Protein AF-A0A418HJ87-F1 (afdb_monomer_lite)

Sequence (79 aa):
WSKDKNLDKGNPDRQALKFYEEAGEVGAALSRNKLDDLKDGIGDTVVTLIILAQQHGMTLEECLQYAYEEIKGRTGKTI

Organism: Staphylococcus gallinarum (NCBI:txid1293)

Secondary structure (DSSP, 8-state):
-TTTTTGGGS-HHHHHHHHHHHHHHHHHHHHTT-HHHHHHHHHHHHHHHHHHHHHTT--HHHHHHHHHHHHTT------

Structure (mmCIF, N/CA/C/O backbone):
data_AF-A0A418HJ87-F1
#
_entry.id   AF-A0A418HJ87-F1
#
loop_
_atom_site.group_PDB
_atom_site.id
_atom_site.type_symbol
_atom_site.label_atom_id
_atom_site.label_alt_id
_atom_site.label_comp_id
_atom_site.label_asym_id
_atom_site.label_entity_id
_atom_site.label_seq_id
_atom_site.pdbx_PDB_ins_code
_atom_site.Cartn_x
_atom_site.Cartn_y
_atom_site.Cartn_z
_atom_site.occupancy
_atom_site.B_iso_or_equiv
_atom_site.auth_seq_id
_atom_site.auth_comp_id
_atom_site.auth_asym_id
_atom_site.auth_atom_id
_atom_site.pdbx_PDB_model_num
ATOM 1 N N . TRP A 1 1 ? -13.349 -9.914 -0.266 1.00 93.06 1 TRP A N 1
ATOM 2 C CA . TRP A 1 1 ? -12.066 -10.602 -0.509 1.00 93.06 1 TRP A CA 1
ATOM 3 C C . TRP A 1 1 ? -11.155 -10.608 0.716 1.00 93.06 1 TRP A C 1
ATOM 5 O O . TRP A 1 1 ? -10.929 -11.684 1.249 1.00 93.06 1 TRP A O 1
ATOM 15 N N . SER A 1 2 ? -10.658 -9.458 1.205 1.00 94.69 2 SER A N 1
ATOM 16 C CA . SER A 1 2 ? -9.765 -9.400 2.387 1.00 94.69 2 SER A CA 1
ATOM 17 C C . SER A 1 2 ? -10.379 -10.059 3.628 1.00 94.69 2 SER A C 1
ATOM 19 O O . SER A 1 2 ? -9.737 -10.903 4.246 1.00 94.69 2 SER A O 1
ATOM 21 N N . LYS A 1 3 ? -11.651 -9.750 3.914 1.00 95.06 3 LYS A N 1
ATOM 22 C CA . LYS A 1 3 ? -12.463 -10.377 4.973 1.00 95.06 3 LYS A CA 1
ATOM 23 C C . LYS A 1 3 ? -12.615 -11.886 4.791 1.00 95.06 3 LYS A C 1
ATOM 25 O O . LYS A 1 3 ? -12.420 -12.650 5.727 1.00 95.06 3 LYS A O 1
ATOM 30 N N . ASP A 1 4 ? -12.880 -12.329 3.564 1.00 97.25 4 ASP A N 1
ATOM 31 C CA . ASP A 1 4 ? -13.020 -13.757 3.235 1.00 97.25 4 ASP A CA 1
ATOM 32 C C . ASP A 1 4 ? -11.699 -14.521 3.435 1.00 97.25 4 ASP A C 1
ATOM 34 O O . ASP A 1 4 ? -11.691 -15.724 3.686 1.00 97.25 4 ASP A O 1
ATOM 38 N N . LYS A 1 5 ? -10.570 -13.811 3.333 1.00 94.88 5 LYS A N 1
ATOM 39 C CA . LYS A 1 5 ? -9.214 -14.316 3.574 1.00 94.88 5 LYS A CA 1
ATOM 40 C C . LYS A 1 5 ? -8.707 -14.035 4.998 1.00 94.88 5 LYS A C 1
ATOM 42 O O . LYS A 1 5 ? -7.567 -14.380 5.290 1.00 94.88 5 LYS A O 1
ATOM 47 N N . ASN A 1 6 ? -9.527 -13.442 5.874 1.00 95.81 6 ASN A N 1
ATOM 48 C CA . ASN A 1 6 ? -9.170 -12.985 7.227 1.00 95.81 6 ASN A CA 1
ATOM 49 C C . ASN A 1 6 ? -7.954 -12.035 7.289 1.00 95.81 6 ASN A C 1
ATOM 51 O O . ASN A 1 6 ? -7.287 -11.936 8.319 1.00 95.81 6 ASN A O 1
ATOM 55 N N . LEU A 1 7 ? -7.649 -11.329 6.197 1.00 96.06 7 LEU A N 1
ATOM 56 C CA . LEU A 1 7 ? -6.549 -10.360 6.155 1.00 96.06 7 LEU A CA 1
ATOM 57 C C . LEU A 1 7 ? -6.891 -9.085 6.934 1.00 96.06 7 LEU A C 1
ATOM 59 O O . LEU A 1 7 ? -6.006 -8.464 7.513 1.00 96.06 7 LEU A O 1
ATOM 63 N N . ASP A 1 8 ? -8.176 -8.742 7.023 1.00 95.75 8 ASP A N 1
ATOM 64 C CA . ASP A 1 8 ? -8.714 -7.638 7.830 1.00 95.75 8 ASP A CA 1
ATOM 65 C C . ASP A 1 8 ? -8.453 -7.797 9.337 1.00 95.75 8 ASP A C 1
ATOM 67 O O . ASP A 1 8 ? -8.469 -6.816 10.070 1.00 95.75 8 ASP A O 1
ATOM 71 N N . LYS A 1 9 ? -8.192 -9.025 9.799 1.00 96.06 9 LYS A N 1
ATOM 72 C CA . LYS A 1 9 ? -7.831 -9.353 11.190 1.00 96.06 9 LYS A CA 1
ATOM 73 C C . LYS A 1 9 ? -6.371 -9.790 11.334 1.00 96.06 9 LYS A C 1
ATOM 75 O O . LYS A 1 9 ? -5.980 -10.317 12.375 1.00 96.06 9 LYS A O 1
ATOM 80 N N . GLY A 1 10 ? -5.587 -9.644 10.266 1.00 95.56 10 GLY A N 1
ATOM 81 C CA . GLY A 1 10 ? -4.171 -9.985 10.237 1.00 95.56 10 GLY A CA 1
ATOM 82 C C . GLY A 1 10 ? -3.318 -9.052 11.099 1.00 95.56 10 GLY A C 1
ATOM 83 O O . GLY A 1 10 ? -3.797 -8.078 11.672 1.00 95.56 10 GLY A O 1
ATOM 84 N N . ASN A 1 11 ? -2.020 -9.352 11.179 1.00 97.62 11 ASN A N 1
ATOM 85 C CA . ASN A 1 11 ? -1.064 -8.475 11.850 1.00 97.62 11 ASN A CA 1
ATOM 86 C C . ASN A 1 11 ? -0.826 -7.208 10.988 1.00 97.62 11 ASN A C 1
ATOM 88 O O . ASN A 1 11 ? -0.354 -7.351 9.853 1.00 97.62 11 ASN A O 1
ATOM 92 N N . PRO A 1 12 ? -1.097 -5.997 11.512 1.00 97.44 12 PRO A N 1
ATOM 93 C CA . PRO A 1 12 ? -0.954 -4.754 10.758 1.00 97.44 12 PRO A CA 1
ATOM 94 C C . PRO A 1 12 ? 0.494 -4.396 10.410 1.00 97.44 12 PRO A C 1
ATOM 96 O O . PRO A 1 12 ? 0.732 -3.853 9.335 1.00 97.44 12 PRO A O 1
ATOM 99 N N . ASP A 1 13 ? 1.479 -4.773 11.228 1.00 98.00 13 ASP A N 1
ATOM 100 C CA . ASP A 1 13 ? 2.898 -4.552 10.918 1.00 98.00 13 ASP A CA 1
ATOM 101 C C . ASP A 1 13 ? 3.306 -5.343 9.671 1.00 98.00 13 ASP A C 1
ATOM 103 O O . ASP A 1 13 ? 4.001 -4.842 8.788 1.00 98.00 13 ASP A O 1
ATOM 107 N N . ARG A 1 14 ? 2.822 -6.587 9.551 1.00 97.81 14 ARG A N 1
ATOM 108 C CA . ARG A 1 14 ? 3.064 -7.411 8.355 1.00 97.81 14 ARG A CA 1
ATOM 109 C C . ARG A 1 14 ? 2.355 -6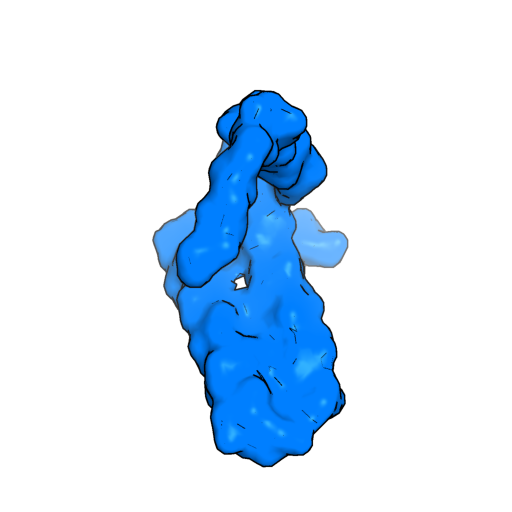.847 7.131 1.00 97.81 14 ARG A C 1
ATOM 111 O O . ARG A 1 14 ? 2.904 -6.918 6.035 1.00 97.81 14 ARG A O 1
ATOM 118 N N . GLN A 1 15 ? 1.162 -6.289 7.315 1.00 98.38 15 GLN A N 1
ATOM 119 C CA . GLN A 1 15 ? 0.434 -5.634 6.235 1.00 98.38 15 GLN A CA 1
ATOM 120 C C . GLN A 1 15 ? 1.156 -4.364 5.758 1.00 98.38 15 GLN A C 1
ATOM 122 O O . GLN A 1 15 ? 1.262 -4.145 4.553 1.00 98.38 15 GLN A O 1
ATOM 127 N N . ALA A 1 16 ? 1.715 -3.570 6.675 1.00 98.19 16 ALA A N 1
ATOM 128 C CA . ALA A 1 16 ? 2.532 -2.405 6.340 1.00 98.19 16 ALA A CA 1
ATOM 129 C C . ALA A 1 16 ? 3.813 -2.798 5.585 1.00 98.19 16 ALA A C 1
ATOM 131 O O . ALA A 1 16 ? 4.165 -2.155 4.599 1.00 98.1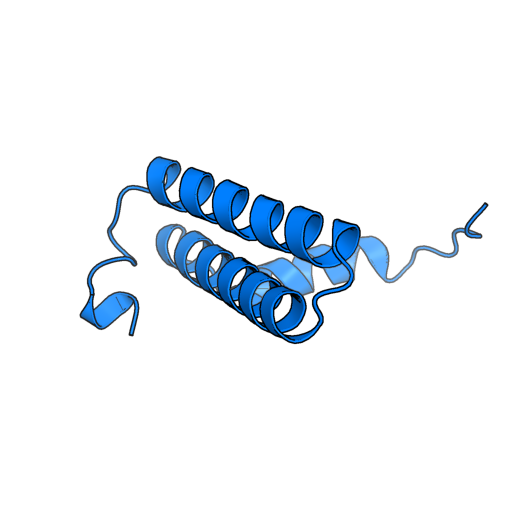9 16 ALA A O 1
ATOM 132 N N . LEU A 1 17 ? 4.481 -3.889 5.985 1.00 98.50 17 LEU A N 1
ATOM 133 C CA . LEU A 1 17 ? 5.617 -4.434 5.231 1.00 98.50 17 LEU A CA 1
ATOM 134 C C . LEU A 1 17 ? 5.225 -4.820 3.801 1.00 98.50 17 LEU A C 1
ATOM 136 O O . LEU A 1 17 ? 5.977 -4.523 2.876 1.00 98.50 17 LEU A O 1
ATOM 140 N N . LYS A 1 18 ? 4.043 -5.420 3.611 1.00 98.12 18 LYS A N 1
ATOM 141 C CA . LYS A 1 18 ? 3.546 -5.759 2.273 1.00 98.12 18 LYS A CA 1
ATOM 142 C C . LYS A 1 18 ? 3.283 -4.505 1.437 1.00 98.12 18 LYS A C 1
ATOM 144 O O . LYS A 1 18 ? 3.691 -4.465 0.290 1.00 98.12 18 LYS A O 1
ATOM 149 N N . PHE A 1 19 ? 2.717 -3.445 2.019 1.00 98.31 19 PHE A N 1
ATOM 150 C CA . PHE A 1 19 ? 2.600 -2.149 1.334 1.00 98.31 19 PHE A CA 1
ATOM 151 C C . PHE A 1 19 ? 3.955 -1.621 0.826 1.00 98.31 19 PHE A C 1
ATOM 153 O O . PHE A 1 19 ? 4.050 -1.187 -0.321 1.00 98.31 19 PHE A O 1
ATOM 160 N N . TYR A 1 20 ? 5.010 -1.671 1.647 1.00 98.50 20 TYR A N 1
ATOM 161 C CA . TYR A 1 20 ? 6.341 -1.228 1.217 1.00 98.50 20 TYR A CA 1
ATOM 162 C C . TYR A 1 20 ? 6.925 -2.085 0.090 1.00 98.50 20 TYR A C 1
ATOM 164 O O . TYR A 1 20 ? 7.622 -1.551 -0.772 1.00 98.50 20 TYR A O 1
ATOM 172 N N . GLU A 1 21 ? 6.649 -3.390 0.097 1.00 98.50 21 GLU A N 1
ATOM 173 C CA . GLU A 1 21 ? 7.007 -4.304 -0.989 1.00 98.50 21 GLU A CA 1
ATOM 174 C C . GLU A 1 21 ? 6.356 -3.856 -2.308 1.00 98.50 21 GLU A C 1
ATOM 176 O O . GLU A 1 21 ? 7.086 -3.553 -3.251 1.00 98.50 21 GLU A O 1
ATOM 181 N N . GLU A 1 22 ? 5.028 -3.673 -2.335 1.00 98.38 22 GLU A N 1
ATOM 182 C CA . GLU A 1 22 ? 4.298 -3.270 -3.554 1.00 98.38 22 GLU A CA 1
ATOM 183 C C . GLU A 1 22 ? 4.706 -1.878 -4.054 1.00 98.38 22 GLU A C 1
ATOM 185 O O . GLU A 1 22 ? 4.903 -1.652 -5.251 1.00 98.38 22 GLU A O 1
ATOM 190 N N . ALA A 1 23 ? 4.924 -0.933 -3.135 1.00 98.25 23 ALA A N 1
ATOM 191 C CA . ALA A 1 23 ? 5.432 0.390 -3.489 1.00 98.25 23 ALA A CA 1
ATOM 192 C C . ALA A 1 23 ? 6.838 0.314 -4.120 1.00 98.25 23 ALA A C 1
ATOM 194 O O . ALA A 1 23 ? 7.176 1.097 -5.015 1.00 98.25 23 ALA A O 1
ATOM 195 N N . GLY A 1 24 ? 7.663 -0.641 -3.680 1.00 98.25 24 GLY A N 1
ATOM 196 C CA . GLY A 1 24 ? 8.956 -0.939 -4.289 1.00 98.25 24 GLY A CA 1
ATOM 197 C C . GLY A 1 24 ? 8.826 -1.472 -5.717 1.00 98.25 24 GLY A C 1
ATOM 198 O O . GLY A 1 24 ? 9.606 -1.076 -6.591 1.00 98.25 24 GLY A O 1
ATOM 199 N N . GLU A 1 25 ? 7.821 -2.307 -5.983 1.00 98.12 25 GLU A N 1
ATOM 200 C CA . GLU A 1 25 ? 7.536 -2.830 -7.324 1.00 98.12 25 GLU A CA 1
ATOM 201 C C . GLU A 1 25 ? 7.135 -1.724 -8.303 1.00 98.12 25 GLU A C 1
ATOM 203 O O . GLU A 1 25 ? 7.642 -1.697 -9.426 1.00 98.12 25 GLU A O 1
ATOM 208 N N . VAL A 1 26 ? 6.347 -0.736 -7.859 1.00 98.56 26 VAL A N 1
ATOM 209 C CA . VAL A 1 26 ? 6.027 0.468 -8.653 1.00 98.56 26 VAL A CA 1
ATOM 210 C C . VAL A 1 26 ? 7.304 1.184 -9.108 1.00 98.56 26 VAL A C 1
ATOM 212 O O . VAL A 1 26 ? 7.474 1.483 -10.294 1.00 98.56 26 VAL A O 1
ATOM 215 N N . GLY A 1 27 ? 8.237 1.435 -8.183 1.00 98.19 27 GLY A N 1
ATOM 216 C CA . GLY A 1 27 ? 9.517 2.076 -8.501 1.00 98.19 27 GLY A CA 1
ATOM 217 C C . GLY A 1 27 ? 10.370 1.238 -9.459 1.00 98.19 27 GLY A C 1
ATOM 218 O O . GLY A 1 27 ? 10.954 1.760 -10.415 1.00 98.19 27 GLY A O 1
ATOM 219 N N . ALA A 1 28 ? 10.401 -0.079 -9.249 1.00 98.31 28 ALA A N 1
ATOM 220 C CA . ALA A 1 28 ? 11.118 -1.008 -10.109 1.00 98.31 28 ALA A CA 1
ATOM 221 C C . ALA A 1 28 ? 10.533 -1.047 -11.534 1.00 98.31 28 ALA A C 1
ATOM 223 O O . ALA A 1 28 ? 11.298 -1.001 -12.502 1.00 98.31 28 ALA A O 1
ATOM 224 N N . ALA A 1 29 ? 9.206 -1.081 -11.676 1.00 98.38 29 ALA A N 1
ATOM 225 C CA . ALA A 1 29 ? 8.509 -1.074 -12.959 1.00 98.38 29 ALA A CA 1
ATOM 226 C C . ALA A 1 29 ? 8.753 0.228 -13.736 1.00 98.38 29 ALA A C 1
ATOM 228 O O . ALA A 1 29 ? 9.098 0.177 -14.922 1.00 98.38 29 ALA A O 1
ATOM 229 N N . LEU A 1 30 ? 8.684 1.381 -13.054 1.00 97.94 30 LEU A N 1
ATOM 230 C CA . LEU A 1 30 ? 9.022 2.689 -13.629 1.00 97.94 30 LEU A CA 1
ATOM 231 C C . LEU A 1 30 ? 10.458 2.720 -14.155 1.00 97.94 30 LEU A C 1
ATOM 233 O O . LEU A 1 30 ? 10.680 3.075 -15.311 1.00 97.94 30 LEU A O 1
ATOM 237 N N . SER A 1 31 ? 11.433 2.290 -13.345 1.00 98.19 31 SER A N 1
ATOM 238 C CA . SER A 1 31 ? 12.852 2.305 -13.743 1.00 98.19 31 SER A CA 1
ATOM 239 C C . SER A 1 31 ? 13.161 1.435 -14.969 1.00 98.19 31 SER A C 1
ATOM 241 O O . SER A 1 31 ? 14.156 1.658 -15.656 1.00 98.19 31 SER A O 1
ATOM 243 N N . ARG A 1 32 ? 12.304 0.447 -15.253 1.00 97.94 32 ARG A N 1
ATOM 244 C CA . ARG A 1 32 ? 12.452 -0.514 -16.355 1.00 97.94 32 ARG A CA 1
ATOM 245 C C . ARG A 1 32 ? 11.506 -0.239 -17.527 1.00 97.94 32 ARG A C 1
ATOM 247 O O . ARG A 1 32 ? 11.503 -1.021 -18.473 1.00 97.94 32 ARG A O 1
ATOM 254 N N . ASN A 1 33 ? 10.720 0.840 -17.471 1.00 97.38 33 ASN A N 1
ATOM 255 C CA . ASN A 1 33 ? 9.718 1.212 -18.474 1.00 97.38 33 ASN A CA 1
ATOM 256 C C . ASN A 1 33 ? 8.723 0.078 -18.805 1.00 97.38 33 ASN A C 1
ATOM 258 O O . ASN A 1 33 ? 8.371 -0.146 -19.964 1.00 97.38 33 ASN A O 1
ATOM 262 N N . LYS A 1 34 ? 8.290 -0.666 -17.780 1.00 98.12 34 LYS A N 1
ATOM 263 C CA . LYS A 1 34 ? 7.330 -1.768 -17.912 1.00 98.12 34 LYS A CA 1
ATOM 264 C C . LYS A 1 34 ? 5.942 -1.316 -17.468 1.00 98.12 34 LYS A C 1
ATOM 266 O O . LYS A 1 34 ? 5.650 -1.282 -16.279 1.00 98.12 34 LYS A O 1
ATOM 271 N N . LEU A 1 35 ? 5.101 -0.932 -18.426 1.00 97.75 35 LEU A N 1
ATOM 272 C CA . LEU A 1 35 ? 3.800 -0.318 -18.132 1.00 97.75 35 LEU A CA 1
ATOM 273 C C . LEU A 1 35 ? 2.771 -1.292 -17.541 1.00 97.75 35 LEU A C 1
ATOM 275 O O . LEU A 1 35 ? 1.958 -0.868 -16.722 1.00 97.75 35 LEU A O 1
ATOM 279 N N . ASP A 1 36 ? 2.818 -2.571 -17.918 1.00 98.25 36 ASP A N 1
ATOM 280 C CA . ASP A 1 36 ? 1.922 -3.587 -17.353 1.00 98.25 36 ASP A CA 1
ATOM 281 C C . ASP A 1 36 ? 2.256 -3.840 -15.875 1.00 98.25 36 ASP A C 1
ATOM 283 O O . ASP A 1 36 ? 1.383 -3.674 -15.025 1.00 98.25 36 ASP A O 1
ATOM 287 N N . ASP A 1 37 ? 3.533 -4.096 -15.560 1.00 98.19 37 ASP A N 1
ATOM 288 C CA . ASP A 1 37 ? 4.035 -4.226 -14.181 1.00 98.19 37 ASP A CA 1
ATOM 289 C C . ASP A 1 37 ? 3.746 -2.958 -13.352 1.00 98.19 37 ASP A C 1
ATOM 291 O O . ASP A 1 37 ? 3.424 -3.033 -12.171 1.00 98.19 37 ASP A O 1
ATOM 295 N N . LEU A 1 38 ? 3.828 -1.770 -13.966 1.00 98.56 38 LEU A N 1
ATOM 296 C CA . LEU A 1 38 ? 3.509 -0.512 -13.289 1.00 98.56 38 LEU A CA 1
ATOM 297 C C . LEU A 1 38 ? 2.033 -0.445 -12.890 1.00 98.56 38 LEU A C 1
ATOM 299 O O . LEU A 1 38 ? 1.704 -0.022 -11.783 1.00 98.56 38 LEU A O 1
ATOM 303 N N . LYS A 1 39 ? 1.137 -0.831 -13.801 1.00 98.44 39 LYS A N 1
ATOM 304 C CA . LYS A 1 39 ? -0.302 -0.839 -13.539 1.00 98.44 39 LYS A CA 1
ATOM 305 C C . LYS A 1 39 ? -0.655 -1.836 -12.433 1.00 98.44 39 LYS A C 1
ATOM 307 O O . LYS A 1 39 ? -1.481 -1.501 -11.586 1.00 98.44 39 LYS A O 1
ATOM 312 N N . ASP A 1 40 ? -0.031 -3.009 -12.451 1.00 98.19 40 ASP A N 1
ATOM 313 C CA . ASP A 1 40 ? -0.204 -4.058 -11.443 1.00 98.19 40 ASP A CA 1
ATOM 314 C C . ASP A 1 40 ? 0.272 -3.584 -10.063 1.00 98.19 40 ASP A C 1
ATOM 316 O O . ASP A 1 40 ? -0.531 -3.488 -9.137 1.00 98.19 40 ASP A O 1
ATOM 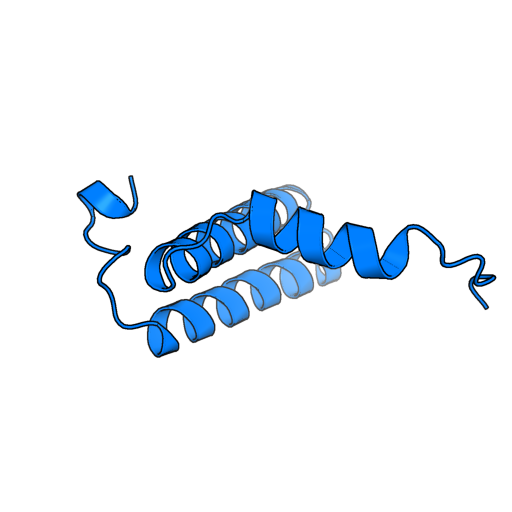320 N N . GLY A 1 41 ? 1.516 -3.100 -9.967 1.00 98.25 41 GLY A N 1
ATOM 321 C CA . GLY A 1 41 ? 2.088 -2.612 -8.709 1.00 98.25 41 GLY A CA 1
ATOM 322 C C . GLY A 1 41 ? 1.330 -1.424 -8.105 1.00 98.25 41 GLY A C 1
ATOM 323 O O . GLY A 1 41 ? 1.193 -1.326 -6.884 1.00 98.25 41 GLY A O 1
ATOM 324 N N . ILE A 1 42 ? 0.774 -0.522 -8.930 1.00 98.50 42 ILE A N 1
ATOM 325 C CA . ILE A 1 42 ? -0.118 0.545 -8.435 1.00 98.50 42 ILE A CA 1
ATOM 326 C C . ILE A 1 42 ? -1.389 -0.065 -7.831 1.00 98.50 42 ILE A C 1
ATOM 328 O O . ILE A 1 42 ? -1.818 0.358 -6.755 1.00 98.50 42 ILE A O 1
ATOM 332 N N . GLY A 1 43 ? -1.989 -1.048 -8.507 1.00 98.38 43 GLY A N 1
ATOM 333 C CA . GLY A 1 43 ? -3.161 -1.768 -8.013 1.00 98.38 43 GLY A CA 1
ATOM 334 C C . GLY A 1 43 ? -2.894 -2.452 -6.674 1.00 98.38 43 GLY A C 1
ATOM 335 O O . GLY A 1 43 ? -3.642 -2.234 -5.719 1.00 98.38 43 GLY A O 1
ATOM 336 N N . ASP A 1 44 ? -1.796 -3.195 -6.571 1.00 98.44 44 ASP A N 1
ATOM 337 C CA . ASP A 1 44 ? -1.423 -3.929 -5.360 1.00 98.44 44 ASP A CA 1
ATOM 338 C C . ASP A 1 44 ? -1.056 -2.995 -4.201 1.00 98.44 44 ASP A C 1
ATOM 340 O O . ASP A 1 44 ? -1.467 -3.214 -3.055 1.00 98.44 44 ASP A O 1
ATOM 344 N N . THR A 1 45 ? -0.412 -1.863 -4.493 1.00 98.50 45 THR A N 1
ATOM 345 C CA . THR A 1 45 ? -0.189 -0.796 -3.504 1.00 98.50 45 THR A CA 1
ATOM 346 C C . THR A 1 45 ? -1.519 -0.275 -2.944 1.00 98.50 45 THR A C 1
ATOM 348 O O . THR A 1 45 ? -1.673 -0.096 -1.736 1.00 98.50 45 THR A O 1
ATOM 351 N N . VAL A 1 46 ? -2.525 -0.058 -3.795 1.00 98.44 46 VAL A N 1
ATOM 352 C CA . VAL A 1 46 ? -3.846 0.399 -3.340 1.00 98.44 46 VAL A CA 1
ATOM 353 C C . VAL A 1 46 ? -4.560 -0.692 -2.536 1.00 98.44 46 VAL A C 1
ATOM 355 O O . VAL A 1 46 ? -5.111 -0.402 -1.475 1.00 98.44 46 VAL A O 1
ATOM 358 N N . VAL A 1 47 ? -4.522 -1.952 -2.980 1.00 98.25 47 VAL A N 1
ATOM 359 C CA . VAL A 1 47 ? -5.129 -3.084 -2.256 1.00 98.25 47 VAL A CA 1
ATOM 360 C C . VAL A 1 47 ? -4.511 -3.250 -0.869 1.00 98.25 47 VAL A C 1
ATOM 362 O O . VAL A 1 47 ? -5.237 -3.449 0.109 1.00 98.25 47 VAL A O 1
ATOM 365 N N . THR A 1 48 ? -3.189 -3.129 -0.749 1.00 98.38 48 THR A N 1
ATOM 366 C CA . THR A 1 48 ? -2.514 -3.247 0.547 1.00 98.38 48 THR A CA 1
ATOM 367 C C . THR A 1 48 ? -2.889 -2.117 1.503 1.00 98.38 48 THR A C 1
ATOM 369 O O . THR A 1 48 ? -3.092 -2.390 2.690 1.00 98.38 48 THR A O 1
ATOM 372 N N . LEU A 1 49 ? -3.079 -0.892 1.000 1.00 98.50 49 LEU A N 1
ATOM 373 C CA . LEU A 1 49 ? -3.589 0.238 1.783 1.00 98.50 49 LEU A CA 1
ATOM 374 C C . LEU A 1 49 ? -5.058 0.063 2.191 1.00 98.50 49 LEU A C 1
ATOM 376 O O . LEU A 1 49 ? -5.399 0.358 3.335 1.00 98.50 49 LEU A O 1
ATOM 380 N N . ILE A 1 50 ? -5.919 -0.469 1.313 1.00 98.50 50 ILE A N 1
ATOM 381 C CA . ILE A 1 50 ? -7.318 -0.795 1.653 1.00 98.50 50 ILE A CA 1
ATOM 382 C C . ILE A 1 50 ? -7.364 -1.763 2.838 1.00 98.50 50 ILE A C 1
ATOM 384 O O . ILE A 1 50 ? -8.129 -1.556 3.779 1.00 98.50 50 ILE A O 1
ATOM 388 N N . ILE A 1 51 ? -6.549 -2.821 2.811 1.00 98.44 51 ILE A N 1
ATOM 389 C CA . ILE A 1 51 ? -6.510 -3.819 3.889 1.00 98.44 51 ILE A CA 1
ATOM 390 C C . ILE A 1 51 ? -5.967 -3.199 5.180 1.00 98.44 51 ILE A C 1
ATOM 392 O O . ILE A 1 51 ? -6.529 -3.438 6.248 1.00 98.44 51 ILE A O 1
ATOM 396 N N . LEU A 1 52 ? -4.914 -2.381 5.093 1.00 98.56 52 LEU A N 1
ATOM 397 C CA . LEU A 1 52 ? -4.337 -1.717 6.262 1.00 98.56 52 LEU A CA 1
ATOM 398 C C . LEU A 1 52 ? -5.334 -0.752 6.922 1.00 98.56 52 LEU A C 1
ATOM 400 O O . LEU A 1 52 ? -5.457 -0.746 8.147 1.00 98.56 52 LEU A O 1
ATOM 404 N N . ALA A 1 53 ? -6.088 0.015 6.129 1.00 98.38 53 ALA A N 1
ATOM 405 C CA . ALA A 1 53 ? -7.164 0.868 6.631 1.00 98.38 53 ALA A CA 1
ATOM 406 C C . ALA A 1 53 ? -8.257 0.036 7.322 1.00 98.38 53 ALA A C 1
ATOM 408 O O . ALA A 1 53 ? -8.645 0.341 8.452 1.00 98.38 53 ALA A O 1
ATOM 409 N N . GLN A 1 54 ? -8.680 -1.075 6.703 1.00 97.81 54 GLN A N 1
ATOM 410 C CA . GLN A 1 54 ? -9.679 -1.984 7.278 1.00 97.81 54 GLN A CA 1
ATOM 411 C C . GLN A 1 54 ? -9.241 -2.568 8.628 1.00 97.81 54 GLN A C 1
ATOM 413 O O . GLN A 1 54 ? -10.058 -2.628 9.546 1.00 97.81 54 GLN A O 1
ATOM 418 N N . GLN A 1 55 ? -7.966 -2.949 8.774 1.00 98.19 55 GLN A N 1
ATOM 419 C CA . GLN A 1 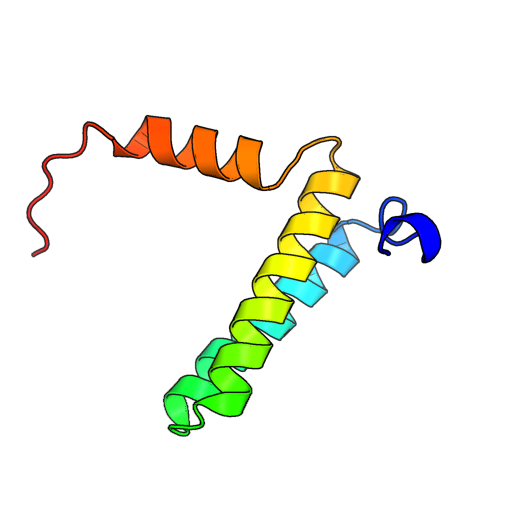55 ? -7.397 -3.439 10.041 1.00 98.19 55 GLN A CA 1
ATOM 420 C C . GLN A 1 55 ? -7.472 -2.403 11.175 1.00 98.19 55 GLN A C 1
ATOM 422 O O . GLN A 1 55 ? -7.461 -2.775 12.347 1.00 98.19 55 GLN A O 1
ATOM 427 N N . HIS A 1 56 ? -7.590 -1.117 10.836 1.00 97.94 56 HIS A N 1
ATOM 428 C CA . HIS A 1 56 ? -7.707 -0.005 11.781 1.00 97.94 56 HIS A CA 1
ATOM 429 C C . H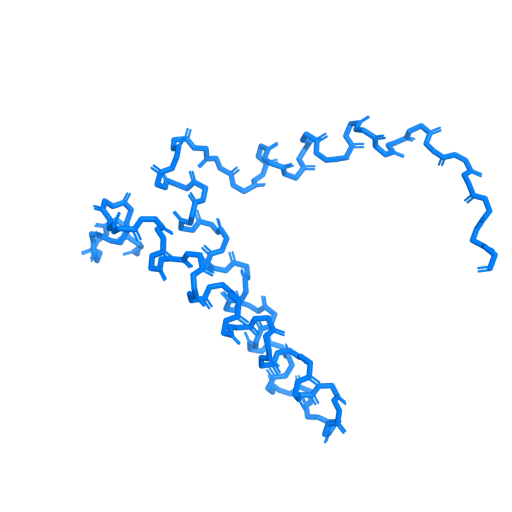IS A 1 56 ? -9.123 0.586 11.841 1.00 97.94 56 HIS A C 1
ATOM 431 O O . HIS A 1 56 ? -9.317 1.669 12.388 1.00 97.94 56 HIS A O 1
ATOM 437 N N . GLY A 1 57 ? -10.123 -0.114 11.297 1.00 97.38 57 GLY A N 1
ATOM 438 C CA . GLY A 1 57 ? -11.516 0.332 11.339 1.00 97.38 57 GLY A CA 1
ATOM 439 C C . GLY A 1 57 ? -11.816 1.550 10.463 1.00 97.38 57 GLY A C 1
ATOM 440 O O . GLY A 1 57 ? -12.792 2.243 10.724 1.00 97.38 57 GLY A O 1
ATOM 441 N N . MET A 1 58 ? -10.994 1.799 9.442 1.00 98.19 58 MET A N 1
ATOM 442 C CA . MET A 1 58 ? -11.157 2.881 8.470 1.00 98.19 58 MET A CA 1
ATOM 443 C C . MET A 1 58 ? -11.397 2.325 7.060 1.00 98.19 58 MET A C 1
ATOM 445 O O . MET A 1 58 ? -11.170 1.145 6.770 1.00 98.19 58 MET A O 1
ATOM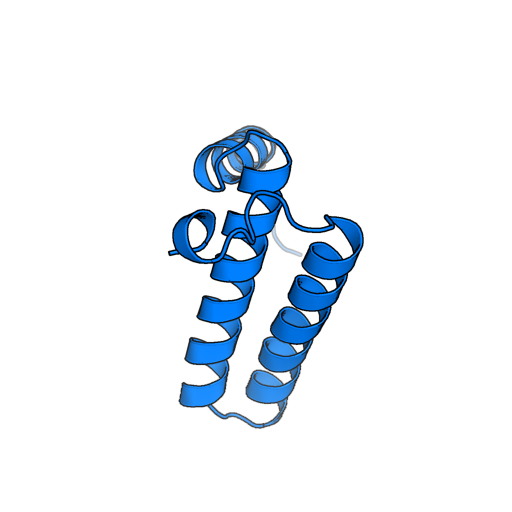 449 N N . THR A 1 59 ? -11.808 3.204 6.157 1.00 98.19 59 THR A N 1
ATOM 450 C CA . THR A 1 59 ? -11.807 3.003 4.705 1.00 98.19 59 THR A CA 1
ATOM 451 C C . THR A 1 59 ? -10.682 3.806 4.054 1.00 98.19 59 THR A C 1
ATOM 453 O O . THR A 1 59 ? -10.210 4.803 4.603 1.00 98.19 59 THR A O 1
ATOM 456 N N . LEU A 1 60 ? -10.238 3.388 2.864 1.00 97.94 60 LEU A N 1
ATOM 457 C CA . LEU A 1 60 ? -9.221 4.144 2.129 1.00 97.94 60 LEU A CA 1
ATOM 458 C C . LEU A 1 60 ? -9.757 5.525 1.718 1.00 97.94 60 LEU A C 1
ATOM 460 O O . LEU A 1 60 ? -9.017 6.505 1.710 1.00 97.94 60 LEU A O 1
ATOM 464 N N . GLU A 1 61 ? -11.047 5.604 1.409 1.00 98.31 61 GLU A N 1
ATOM 465 C CA . GLU A 1 61 ? -11.762 6.816 1.032 1.00 98.31 61 GLU A CA 1
ATOM 466 C C . GLU A 1 61 ? -11.790 7.843 2.168 1.00 98.31 61 GLU A C 1
ATOM 468 O O . GLU A 1 61 ? -11.551 9.022 1.917 1.00 98.31 61 GLU A O 1
ATOM 473 N N . GLU A 1 62 ? -12.008 7.417 3.418 1.00 98.56 62 GLU A N 1
ATOM 474 C CA . GLU A 1 62 ? -11.902 8.298 4.591 1.00 98.56 62 GLU A CA 1
ATOM 475 C C . GLU A 1 62 ? -10.482 8.850 4.749 1.00 98.56 62 GLU A C 1
ATOM 477 O O . GLU A 1 62 ? -10.307 10.055 4.947 1.00 98.56 62 GLU A O 1
ATOM 482 N N . CYS A 1 63 ? -9.459 8.000 4.605 1.00 98.31 63 CYS A N 1
ATOM 483 C CA . CYS A 1 63 ? -8.063 8.435 4.663 1.00 98.31 63 CYS A CA 1
ATOM 484 C C . CYS A 1 63 ? -7.729 9.435 3.543 1.00 98.31 63 CYS A C 1
ATOM 486 O O . CYS A 1 63 ? -7.063 10.444 3.785 1.00 98.31 63 CYS A O 1
ATOM 488 N N . LEU A 1 64 ? -8.208 9.180 2.322 1.00 97.69 64 LEU A N 1
ATOM 489 C CA . LEU A 1 64 ? -8.007 10.063 1.176 1.00 97.69 64 LEU A CA 1
ATOM 490 C C . LEU A 1 64 ? -8.733 11.398 1.359 1.00 97.69 64 LEU A C 1
ATOM 492 O O . LEU A 1 64 ? -8.148 12.447 1.094 1.00 97.69 64 LEU A O 1
ATOM 496 N N . GLN A 1 65 ? -9.978 11.373 1.837 1.00 98.06 65 GLN A N 1
ATOM 497 C CA . GLN A 1 65 ? -10.743 12.580 2.128 1.00 98.06 65 GLN A CA 1
ATOM 498 C C . GLN A 1 65 ? -10.035 13.422 3.191 1.00 98.06 65 GLN A C 1
ATOM 500 O O . GLN A 1 65 ? -9.897 14.629 3.011 1.00 98.06 65 GLN A O 1
ATOM 505 N N . TYR A 1 66 ? -9.530 12.795 4.257 1.00 97.25 66 TYR A N 1
ATOM 506 C CA . TYR A 1 66 ? -8.755 13.480 5.289 1.00 97.25 66 TYR A CA 1
ATOM 507 C C . TYR A 1 66 ? -7.516 14.170 4.698 1.00 97.25 66 TYR A C 1
ATOM 509 O O . TYR A 1 66 ? -7.291 15.355 4.929 1.00 97.25 66 TYR A O 1
ATOM 517 N N . ALA A 1 67 ? -6.747 13.466 3.860 1.00 96.56 67 ALA A N 1
ATOM 518 C CA . ALA A 1 67 ? -5.591 14.048 3.182 1.00 96.56 67 ALA A CA 1
ATOM 519 C C . ALA A 1 67 ? -5.977 15.192 2.226 1.00 96.56 67 ALA A C 1
ATOM 521 O O . ALA A 1 67 ? -5.274 16.200 2.166 1.00 96.56 67 ALA A O 1
ATOM 522 N N . TYR A 1 68 ? -7.090 15.060 1.494 1.00 95.69 68 TYR A N 1
ATOM 523 C CA . TYR A 1 68 ? -7.601 16.100 0.599 1.00 95.69 68 TYR A CA 1
ATOM 524 C C . TYR A 1 68 ? -7.980 17.377 1.357 1.00 95.69 68 TYR A C 1
ATOM 526 O O . TYR A 1 68 ? -7.595 18.470 0.942 1.00 95.69 68 TYR A O 1
ATOM 534 N N . GLU A 1 69 ? -8.682 17.256 2.484 1.00 96.50 69 GLU A N 1
ATOM 535 C CA . GLU A 1 69 ? -9.073 18.393 3.326 1.00 96.50 69 GLU A CA 1
ATOM 536 C C . GLU A 1 69 ? -7.863 19.216 3.803 1.00 96.50 69 GLU A C 1
ATOM 538 O O . GLU A 1 69 ? -7.937 20.445 3.843 1.00 96.50 69 GLU A O 1
ATOM 543 N N . GLU A 1 70 ? -6.722 18.564 4.046 1.00 93.75 70 GLU A N 1
ATOM 544 C CA . GLU A 1 70 ? -5.450 19.205 4.416 1.00 93.75 70 GLU A CA 1
ATOM 545 C C . GLU A 1 70 ? -4.751 19.935 3.252 1.00 93.75 70 GLU A C 1
ATOM 547 O O . GLU A 1 70 ? -3.893 20.804 3.467 1.00 93.75 70 GLU A O 1
ATOM 552 N N . ILE A 1 71 ? -5.049 19.564 1.999 1.00 93.94 71 ILE A N 1
ATOM 553 C CA . ILE A 1 71 ? -4.363 20.098 0.810 1.00 93.94 71 ILE A CA 1
ATOM 554 C C . ILE A 1 71 ? -5.244 20.986 -0.068 1.00 93.94 71 ILE A C 1
ATOM 556 O O . ILE A 1 71 ? -4.704 21.765 -0.851 1.00 93.94 71 ILE A O 1
ATOM 560 N N . LYS A 1 72 ? -6.573 20.937 0.069 1.00 93.12 72 LYS A N 1
ATOM 561 C CA . LYS A 1 72 ? -7.522 21.626 -0.827 1.00 93.12 72 LYS A CA 1
ATOM 562 C C . LYS A 1 72 ? -7.356 23.147 -0.884 1.00 93.12 72 LYS A C 1
ATOM 564 O O . LYS A 1 72 ? -7.725 23.766 -1.875 1.00 93.12 72 LYS A O 1
ATOM 569 N N . GLY A 1 73 ? -6.813 23.752 0.173 1.00 87.31 73 GLY A N 1
ATOM 570 C CA . GLY A 1 73 ? -6.538 25.190 0.253 1.00 87.31 73 GLY A CA 1
ATOM 571 C C . GLY A 1 73 ? -5.109 25.584 -0.130 1.00 87.31 73 GLY A C 1
ATOM 572 O O . GLY A 1 73 ? -4.764 26.762 -0.051 1.00 87.31 73 GLY A O 1
ATOM 573 N N . ARG A 1 74 ? -4.246 24.629 -0.503 1.00 89.19 74 ARG A N 1
ATOM 574 C CA . ARG A 1 74 ? -2.844 24.914 -0.823 1.00 89.19 74 ARG A CA 1
ATOM 575 C C . ARG A 1 74 ? -2.762 25.563 -2.203 1.00 89.19 74 ARG A C 1
ATOM 577 O O . ARG A 1 74 ? -3.090 24.955 -3.212 1.00 89.19 74 ARG A O 1
ATOM 584 N N . THR A 1 75 ? -2.266 26.795 -2.243 1.00 79.50 75 THR A N 1
ATOM 585 C CA . THR A 1 75 ? -2.011 27.563 -3.476 1.00 79.50 75 THR A CA 1
ATOM 586 C C . THR A 1 75 ? -0.555 27.465 -3.942 1.00 79.50 75 THR A C 1
ATOM 588 O O . THR A 1 75 ? -0.123 28.235 -4.800 1.00 79.50 75 THR A O 1
ATOM 591 N N . GLY A 1 76 ? 0.223 26.555 -3.343 1.00 70.81 76 GLY A N 1
ATOM 592 C CA . GLY A 1 76 ? 1.664 26.455 -3.545 1.00 70.81 76 GLY A CA 1
ATOM 593 C C . GLY A 1 76 ? 2.028 26.327 -5.022 1.00 70.81 76 GLY A C 1
ATOM 594 O O . GLY A 1 76 ? 1.581 25.402 -5.696 1.00 70.81 76 GLY A O 1
ATOM 595 N N . LYS A 1 77 ? 2.860 27.251 -5.516 1.00 55.84 77 LYS A N 1
ATOM 596 C CA . LYS A 1 77 ? 3.567 27.067 -6.785 1.00 55.84 77 LYS A CA 1
ATOM 597 C C . LYS A 1 77 ? 4.502 25.873 -6.629 1.00 55.84 77 LYS A C 1
ATOM 599 O O . LYS A 1 77 ? 5.338 25.875 -5.727 1.00 55.84 77 LYS A O 1
ATOM 604 N N . THR A 1 78 ? 4.370 24.888 -7.508 1.00 53.44 78 THR A N 1
ATOM 605 C CA . THR A 1 78 ? 5.401 23.876 -7.733 1.00 53.44 78 THR A CA 1
ATOM 606 C C . THR A 1 78 ? 6.665 24.619 -8.174 1.00 53.44 78 THR A C 1
ATOM 608 O O . THR A 1 78 ? 6.630 25.297 -9.203 1.00 53.44 78 THR A O 1
ATOM 611 N N . ILE A 1 79 ? 7.718 24.600 -7.354 1.00 49.25 79 ILE A N 1
ATOM 612 C CA . ILE A 1 79 ? 9.056 25.062 -7.761 1.00 49.25 79 ILE A CA 1
ATOM 613 C C . ILE A 1 79 ? 9.716 23.923 -8.530 1.00 49.25 79 ILE A C 1
ATOM 615 O O . ILE A 1 79 ? 9.573 22.771 -8.059 1.00 49.25 79 ILE A O 1
#

Radius of gyration: 15.07 Å; chains: 1; bounding box: 26×42×30 Å

InterPro domains:
  IPR004518 NTP pyrophosphohydrolase MazG-like domain [PF03819] (19-74)

pLDDT: mean 95.03, std 9.32, range [49.25, 98.56]

Foldseek 3Di:
DCVVVVLLQDDLVVLVVQLVVLVVQLVVCVVVVNVVSNVVSVVSNVVSVQSSQSNVVHGVVVVVVVVCVVCVPDPDDDD